Protein AF-A0A7X8HP44-F1 (afdb_monomer_lite)

Radius of gyration: 14.31 Å; chains: 1; bounding box: 30×25×40 Å

Sequence (64 aa):
MFATEAKEHLKILLADPEVPTVMLWGPPGVGKSSIVQQIAAEKDWGFLDLRLLLLNPIDLRGIP

Structure (mmCIF, N/CA/C/O backbone):
data_AF-A0A7X8HP44-F1
#
_entry.id   AF-A0A7X8HP44-F1
#
loop_
_atom_site.group_PDB
_atom_site.id
_atom_site.type_symbol
_atom_site.label_atom_id
_atom_site.label_alt_id
_atom_site.label_comp_id
_atom_site.label_asym_id
_atom_site.label_entity_id
_atom_site.label_seq_id
_atom_site.pdbx_PDB_ins_code
_atom_site.Cartn_x
_atom_site.Cartn_y
_atom_site.Cartn_z
_atom_site.occupancy
_atom_site.B_iso_or_equiv
_atom_site.auth_seq_id
_atom_site.auth_comp_id
_atom_site.auth_asym_id
_atom_site.auth_atom_id
_atom_site.pdbx_PDB_model_num
ATOM 1 N N . MET A 1 1 ? -2.380 13.589 13.385 1.00 51.06 1 MET A N 1
ATOM 2 C CA . MET A 1 1 ? -3.642 14.203 12.923 1.00 51.06 1 MET A CA 1
ATOM 3 C C . MET A 1 1 ? -3.925 13.829 11.468 1.00 51.06 1 MET A C 1
ATOM 5 O O . MET A 1 1 ? -4.844 13.058 11.254 1.00 51.06 1 MET A O 1
ATOM 9 N N . PHE A 1 2 ? -3.075 14.208 10.503 1.00 62.94 2 PHE A N 1
ATOM 10 C CA . PHE A 1 2 ? -3.304 13.942 9.066 1.00 62.94 2 PHE A CA 1
ATOM 11 C C . PHE A 1 2 ? -3.345 12.460 8.635 1.00 62.94 2 PHE A C 1
ATOM 13 O O . PHE A 1 2 ? -4.150 12.088 7.789 1.00 62.94 2 PHE A O 1
ATOM 20 N N . ALA A 1 3 ? -2.502 11.589 9.205 1.00 67.25 3 ALA A N 1
ATOM 21 C CA . ALA A 1 3 ? -2.454 10.174 8.801 1.00 67.25 3 ALA A CA 1
ATOM 22 C C . ALA A 1 3 ? -3.740 9.401 9.153 1.00 67.25 3 ALA A C 1
ATOM 24 O O . ALA A 1 3 ? -4.185 8.547 8.390 1.00 67.25 3 ALA A O 1
ATOM 25 N N . THR A 1 4 ? -4.346 9.725 10.298 1.00 75.94 4 THR A N 1
ATOM 26 C CA . THR A 1 4 ? -5.616 9.137 10.741 1.00 75.94 4 THR A CA 1
ATOM 27 C C . THR A 1 4 ? -6.751 9.550 9.809 1.00 75.94 4 THR A C 1
ATOM 29 O O . THR A 1 4 ? -7.532 8.711 9.381 1.00 75.94 4 THR A O 1
ATOM 32 N N . GLU A 1 5 ? -6.790 10.823 9.423 1.00 86.38 5 GLU A N 1
ATOM 33 C CA . GLU A 1 5 ? -7.804 11.362 8.518 1.00 86.38 5 GLU A CA 1
ATOM 34 C C . GLU A 1 5 ? -7.713 10.752 7.110 1.00 86.38 5 GLU A C 1
ATOM 36 O O . GLU A 1 5 ? -8.728 10.377 6.529 1.00 86.38 5 GLU A O 1
ATOM 41 N N . ALA A 1 6 ? -6.502 10.569 6.574 1.00 87.25 6 ALA A N 1
ATOM 42 C CA . ALA A 1 6 ? -6.304 9.928 5.272 1.00 87.25 6 ALA A CA 1
ATOM 43 C C . ALA A 1 6 ? -6.795 8.469 5.251 1.00 87.25 6 ALA A C 1
ATOM 45 O O . ALA A 1 6 ? -7.391 8.024 4.271 1.00 87.25 6 ALA A O 1
ATOM 46 N N . LYS A 1 7 ? -6.568 7.726 6.342 1.00 91.19 7 LYS A N 1
ATOM 47 C CA . LYS A 1 7 ? -7.024 6.338 6.477 1.00 91.19 7 LYS A CA 1
ATOM 48 C C . LYS A 1 7 ? -8.548 6.237 6.477 1.00 91.19 7 LYS A C 1
ATOM 50 O O . LYS A 1 7 ? -9.090 5.365 5.806 1.00 91.19 7 LYS A O 1
ATOM 55 N N . GLU A 1 8 ? -9.232 7.127 7.189 1.00 92.56 8 GLU A N 1
ATOM 56 C CA . GLU A 1 8 ? -10.698 7.125 7.233 1.00 92.56 8 GLU A CA 1
ATOM 57 C C . GLU A 1 8 ? -11.314 7.506 5.879 1.00 92.56 8 GLU A C 1
ATOM 59 O O . GLU A 1 8 ? -12.226 6.824 5.414 1.00 92.56 8 GLU A O 1
ATOM 64 N N . HIS A 1 9 ? -10.750 8.489 5.168 1.00 92.06 9 HIS A N 1
ATOM 65 C CA . HIS A 1 9 ? -11.181 8.796 3.798 1.00 92.06 9 HIS A CA 1
ATOM 66 C C . HIS A 1 9 ? -10.982 7.616 2.840 1.00 92.06 9 HIS A C 1
ATOM 68 O O . HIS A 1 9 ? -11.868 7.315 2.042 1.00 92.06 9 HIS A O 1
ATOM 74 N N . LEU A 1 10 ? -9.852 6.909 2.943 1.00 93.06 10 LEU A N 1
ATOM 75 C CA . LEU A 1 10 ? -9.617 5.700 2.154 1.00 93.06 10 LEU A CA 1
ATOM 76 C C . LEU A 1 10 ? -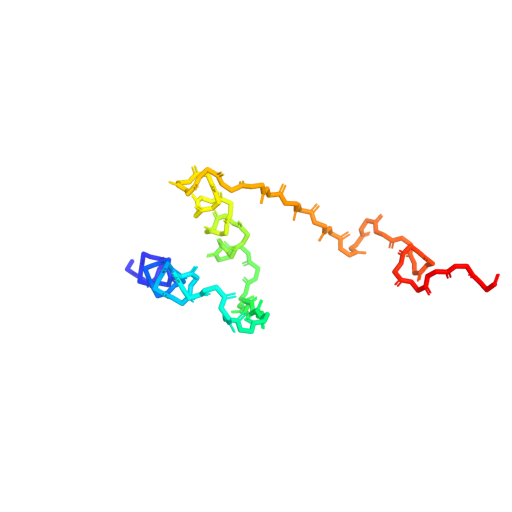10.632 4.603 2.466 1.00 93.06 10 LEU A C 1
ATOM 78 O O . LEU A 1 10 ? -11.100 3.950 1.544 1.00 93.06 10 LEU A O 1
ATOM 82 N N . LYS A 1 11 ? -11.011 4.405 3.733 1.00 93.00 11 LYS A N 1
ATOM 83 C CA . LYS A 1 11 ? -12.035 3.415 4.100 1.00 93.00 11 LYS A CA 1
ATOM 84 C C . LYS A 1 11 ? -13.397 3.727 3.492 1.00 93.00 11 LYS A C 1
ATOM 86 O O . LYS A 1 11 ? -14.084 2.794 3.092 1.00 93.00 11 LYS A O 1
ATOM 91 N N . ILE A 1 12 ? -13.780 5.004 3.444 1.00 93.25 12 ILE A N 1
ATOM 92 C CA . ILE A 1 12 ? -15.035 5.441 2.817 1.00 93.25 12 ILE A CA 1
ATOM 93 C C . ILE A 1 12 ? -14.981 5.166 1.317 1.00 93.25 12 ILE A C 1
ATOM 95 O O . ILE A 1 12 ? -15.889 4.556 0.768 1.00 93.25 12 ILE A O 1
ATOM 99 N N . LEU A 1 13 ? -13.893 5.576 0.671 1.00 93.31 13 LEU A N 1
ATOM 100 C CA . LEU A 1 13 ? -13.722 5.432 -0.768 1.00 93.31 13 LEU A CA 1
ATOM 101 C C . LEU A 1 13 ? -13.663 3.955 -1.195 1.00 93.31 13 LEU A C 1
ATOM 103 O O . LEU A 1 13 ? -14.290 3.573 -2.171 1.00 93.31 13 LEU A O 1
ATOM 107 N N . LEU A 1 14 ? -12.982 3.110 -0.420 1.00 92.38 14 LEU A N 1
ATOM 108 C CA . LEU A 1 14 ? -12.883 1.667 -0.656 1.00 92.38 14 LEU A CA 1
ATOM 109 C C . LEU A 1 14 ? -14.139 0.881 -0.235 1.00 92.38 14 LEU A C 1
ATOM 111 O O . LEU A 1 14 ? -14.184 -0.331 -0.429 1.00 92.38 14 LEU A O 1
ATOM 115 N N . ALA A 1 15 ? -15.143 1.521 0.374 1.00 91.25 15 ALA A N 1
ATOM 116 C CA . ALA A 1 15 ? -16.416 0.863 0.671 1.00 91.25 15 ALA A CA 1
ATOM 117 C C . ALA A 1 15 ? -17.287 0.682 -0.584 1.00 91.25 15 ALA A C 1
ATOM 119 O O . ALA A 1 15 ? -18.189 -0.155 -0.573 1.00 91.25 15 ALA A O 1
ATOM 120 N N . ASP A 1 16 ? -17.017 1.450 -1.642 1.00 93.12 16 ASP A N 1
ATOM 121 C CA . ASP A 1 16 ? -17.672 1.323 -2.940 1.00 93.12 16 ASP A CA 1
ATOM 122 C C . ASP A 1 16 ? -16.925 0.295 -3.816 1.00 93.12 16 ASP A C 1
ATOM 124 O O . ASP A 1 16 ? -15.751 0.506 -4.133 1.00 93.12 16 ASP A O 1
ATOM 128 N N . PRO A 1 17 ? -17.558 -0.824 -4.216 1.00 86.56 17 PRO A N 1
ATOM 129 C CA . PRO A 1 17 ? -16.927 -1.816 -5.083 1.00 86.56 17 PRO A CA 1
ATOM 130 C C . PRO A 1 17 ? -16.666 -1.311 -6.511 1.00 86.56 17 PRO A C 1
ATOM 132 O O . PRO A 1 17 ? -15.850 -1.910 -7.208 1.00 86.56 17 PRO A O 1
ATOM 135 N N . GLU A 1 18 ? -17.323 -0.232 -6.9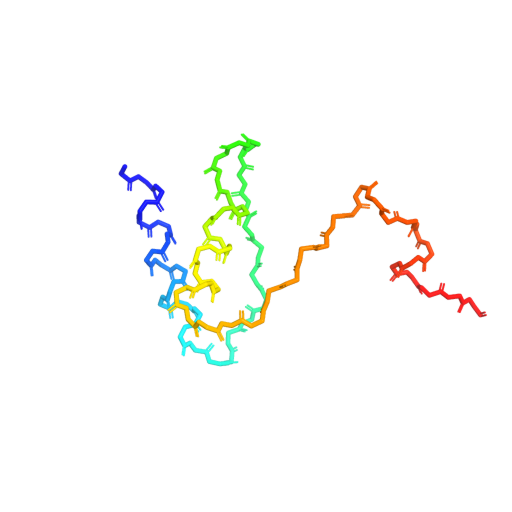54 1.00 93.88 18 GLU A N 1
ATOM 136 C CA . GLU A 1 18 ? -17.101 0.377 -8.275 1.00 93.88 18 GLU A CA 1
ATOM 137 C C . GLU A 1 18 ? -16.062 1.505 -8.246 1.00 93.88 18 GLU A C 1
ATOM 139 O O . GLU A 1 18 ? -15.855 2.209 -9.239 1.00 93.88 18 GLU A O 1
ATOM 144 N N . VAL A 1 19 ? -15.374 1.679 -7.115 1.00 91.81 19 VAL A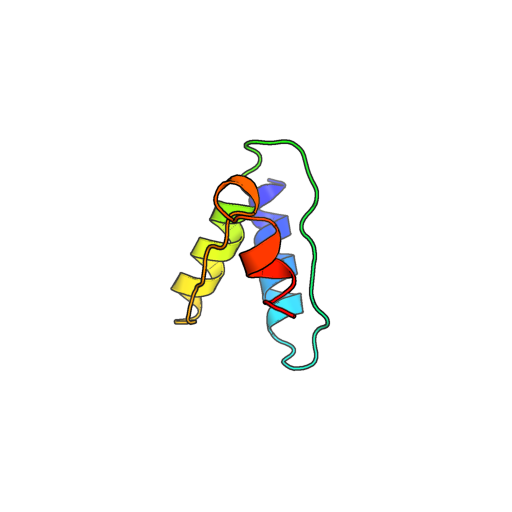 N 1
ATOM 145 C CA . VAL A 1 19 ? -14.357 2.712 -6.978 1.00 91.81 19 VAL A CA 1
ATOM 146 C C . VAL A 1 19 ? -13.238 2.534 -8.017 1.00 91.81 19 VAL A C 1
ATOM 148 O O . VAL A 1 19 ? -12.699 1.434 -8.183 1.00 91.81 19 VAL A O 1
ATOM 151 N N . PRO A 1 20 ? -12.837 3.603 -8.729 1.00 91.19 20 PRO A N 1
ATOM 152 C CA . PRO A 1 20 ? -11.722 3.519 -9.658 1.00 91.19 20 PRO A CA 1
ATOM 153 C C . PRO A 1 20 ? -10.401 3.293 -8.918 1.00 91.19 20 PRO A C 1
ATOM 155 O O . PRO A 1 20 ? 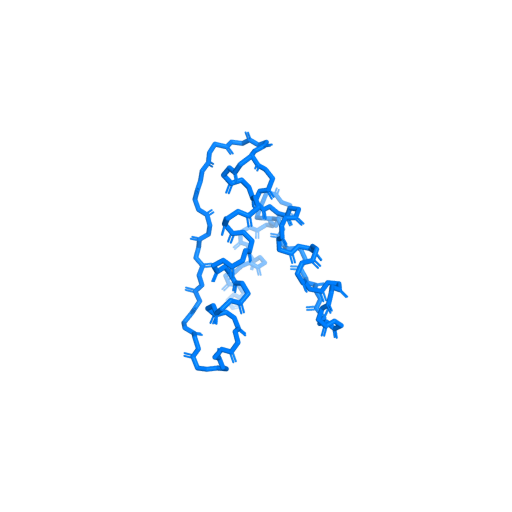-10.248 3.620 -7.740 1.00 91.19 20 PRO A O 1
ATOM 158 N N . THR A 1 21 ? -9.397 2.799 -9.643 1.00 91.06 21 THR A N 1
ATOM 159 C CA . THR A 1 21 ? -8.035 2.645 -9.120 1.00 91.06 21 THR A CA 1
ATOM 160 C C . THR A 1 21 ? -7.494 3.969 -8.580 1.00 91.06 21 THR A C 1
ATOM 162 O O . THR A 1 21 ? -7.491 4.988 -9.272 1.00 91.06 21 THR A O 1
ATOM 165 N N . VAL A 1 22 ? -6.971 3.938 -7.353 1.00 91.75 22 VAL A N 1
ATOM 166 C CA . VAL A 1 22 ? -6.448 5.119 -6.655 1.00 91.75 22 VAL A CA 1
ATOM 167 C C . VAL A 1 22 ? -4.928 5.095 -6.609 1.00 91.75 22 VAL A C 1
ATOM 169 O O . VAL A 1 22 ? -4.319 4.085 -6.260 1.00 91.75 22 VAL A O 1
ATOM 172 N N . MET A 1 23 ? -4.315 6.250 -6.865 1.00 92.69 23 MET A N 1
ATOM 173 C CA . MET A 1 23 ? -2.897 6.481 -6.606 1.00 92.69 23 MET A CA 1
ATOM 174 C C . MET A 1 23 ? -2.716 7.341 -5.351 1.00 92.69 23 MET A C 1
ATOM 176 O O . MET A 1 23 ? -3.211 8.465 -5.283 1.00 92.69 23 MET A O 1
ATOM 180 N N . LEU A 1 24 ? -1.956 6.845 -4.371 1.00 92.00 24 LEU A N 1
ATOM 181 C CA . LEU A 1 24 ? -1.554 7.625 -3.197 1.00 92.00 24 LEU A CA 1
ATOM 182 C C . LEU A 1 24 ? -0.238 8.362 -3.464 1.00 92.00 24 LEU A C 1
ATOM 184 O O . LEU A 1 24 ? 0.818 7.740 -3.592 1.00 92.00 24 LEU A O 1
ATOM 188 N N . TRP A 1 25 ? -0.281 9.695 -3.483 1.00 92.50 25 TRP A N 1
ATOM 189 C CA . TRP A 1 25 ? 0.891 10.546 -3.705 1.00 92.50 25 TRP A CA 1
ATOM 190 C C . TRP A 1 25 ? 1.354 11.235 -2.419 1.00 92.50 25 TRP A C 1
ATOM 192 O O . TRP A 1 25 ? 0.552 11.680 -1.605 1.00 92.50 25 TRP A O 1
ATOM 202 N N . GLY A 1 26 ? 2.669 11.351 -2.231 1.00 91.12 26 GLY A N 1
ATOM 203 C CA . GLY A 1 26 ? 3.247 12.099 -1.114 1.00 91.12 26 GLY A CA 1
ATOM 204 C C . GLY A 1 26 ? 4.724 11.781 -0.888 1.00 91.12 26 GLY A C 1
ATOM 205 O O . GLY A 1 26 ? 5.240 10.831 -1.488 1.00 91.12 26 GLY A O 1
ATOM 206 N N . PRO A 1 27 ? 5.405 12.512 0.008 1.00 94.81 27 PRO A N 1
ATOM 207 C CA . PRO A 1 27 ? 6.828 12.322 0.283 1.00 94.81 27 PRO A CA 1
ATOM 208 C C . PRO A 1 27 ? 7.152 10.896 0.775 1.00 94.81 27 PRO A C 1
ATOM 210 O O . PRO A 1 27 ? 6.275 10.198 1.308 1.00 94.81 27 PRO A O 1
ATOM 213 N N . PRO A 1 28 ? 8.392 10.413 0.580 1.00 93.31 28 PRO A N 1
ATOM 214 C CA . PRO A 1 28 ? 8.823 9.121 1.110 1.00 93.31 28 PRO A CA 1
ATOM 215 C C . PRO A 1 28 ? 8.699 9.095 2.642 1.00 93.31 28 PRO A C 1
ATOM 217 O O . PRO A 1 28 ? 8.844 10.116 3.304 1.00 93.31 28 PRO A O 1
ATOM 220 N N . GLY A 1 29 ? 8.384 7.929 3.210 1.00 90.94 29 GLY A N 1
ATOM 221 C CA . GLY A 1 29 ? 8.275 7.76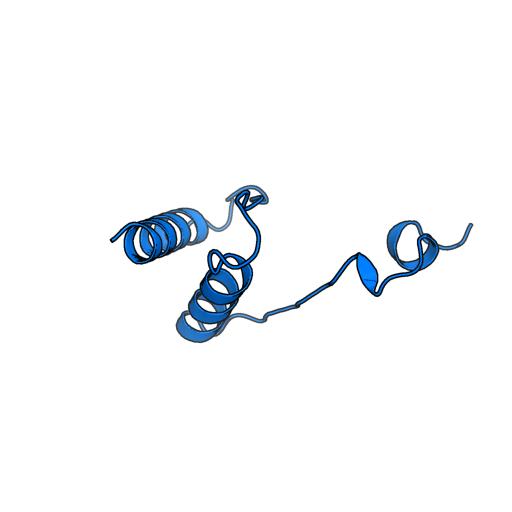0 4.667 1.00 90.94 29 GLY A CA 1
ATOM 222 C C . GLY A 1 29 ? 6.976 8.256 5.323 1.00 90.94 29 GLY A C 1
ATOM 223 O O . GLY A 1 29 ? 6.768 7.977 6.495 1.00 90.94 29 GLY A O 1
ATOM 224 N N . VAL A 1 30 ? 6.047 8.896 4.596 1.00 90.94 30 VAL A N 1
ATOM 225 C CA . VAL A 1 30 ? 4.768 9.397 5.168 1.00 90.94 30 VAL A CA 1
ATOM 226 C C . VAL A 1 30 ? 3.750 8.297 5.540 1.00 90.94 30 VAL A C 1
ATOM 228 O O . VAL A 1 30 ? 2.662 8.589 6.021 1.00 90.94 30 VAL A O 1
ATOM 231 N N . GLY A 1 31 ? 4.076 7.021 5.308 1.00 91.81 31 GLY A N 1
ATOM 232 C CA . GLY A 1 31 ? 3.224 5.891 5.705 1.00 91.81 31 GLY A CA 1
ATOM 233 C C . GLY A 1 31 ? 2.163 5.455 4.686 1.00 91.81 31 GLY A C 1
ATOM 234 O O . GLY A 1 31 ? 1.256 4.716 5.053 1.00 91.81 31 GLY A O 1
ATOM 235 N N . LYS A 1 32 ? 2.279 5.851 3.407 1.00 93.25 32 LYS A N 1
ATOM 236 C CA . LYS A 1 32 ? 1.333 5.467 2.330 1.00 93.25 32 LYS A CA 1
ATOM 237 C C . LYS A 1 32 ? 1.102 3.952 2.263 1.00 93.25 32 LYS A C 1
ATOM 239 O O . LYS A 1 32 ? -0.025 3.498 2.404 1.00 93.25 32 LYS A O 1
ATOM 244 N N . SER A 1 33 ? 2.177 3.175 2.109 1.00 93.75 33 SER A N 1
ATOM 245 C CA . SER A 1 33 ? 2.103 1.708 2.028 1.00 93.75 33 SER A CA 1
ATOM 246 C C . SER A 1 33 ? 1.569 1.087 3.320 1.00 93.75 33 SER A C 1
ATOM 248 O O . SER A 1 33 ? 0.769 0.159 3.272 1.00 93.75 33 SER A O 1
ATOM 250 N N . SER A 1 34 ? 1.963 1.632 4.475 1.00 94.25 34 SER A N 1
ATOM 251 C CA . SER A 1 34 ? 1.517 1.155 5.787 1.00 94.25 34 SER A CA 1
ATOM 252 C C . SER A 1 34 ? 0.012 1.332 5.990 1.00 94.25 34 SER A C 1
ATOM 254 O O . SER A 1 34 ? -0.630 0.437 6.527 1.00 94.25 34 SER A O 1
ATOM 256 N N . ILE A 1 35 ? -0.571 2.447 5.536 1.00 94.50 35 ILE A N 1
ATOM 257 C CA . ILE A 1 35 ? -2.021 2.674 5.626 1.00 94.50 35 ILE A CA 1
ATOM 258 C C . ILE A 1 35 ? -2.787 1.643 4.789 1.00 94.50 35 ILE A C 1
ATOM 260 O O . ILE A 1 35 ? -3.752 1.071 5.290 1.00 94.50 35 ILE A O 1
ATOM 264 N N . VAL A 1 36 ? -2.345 1.355 3.560 1.00 94.12 36 VAL A N 1
ATOM 265 C CA . VAL A 1 36 ? -3.006 0.354 2.700 1.00 94.12 36 VAL A CA 1
ATOM 266 C C . VAL A 1 36 ? -2.924 -1.046 3.320 1.00 94.12 36 VAL A C 1
ATOM 268 O O . VAL A 1 36 ? -3.937 -1.735 3.390 1.00 94.12 36 VAL A O 1
ATOM 271 N N . GLN A 1 37 ? -1.756 -1.437 3.847 1.00 95.81 37 GLN A N 1
ATOM 272 C CA . GLN A 1 37 ? -1.578 -2.715 4.553 1.00 95.81 37 GLN A CA 1
ATOM 273 C C . GLN A 1 37 ? -2.505 -2.848 5.765 1.00 95.81 37 GLN A C 1
ATOM 275 O O . GLN A 1 37 ? -3.131 -3.887 5.953 1.00 95.81 37 GLN A O 1
ATOM 280 N N . GLN A 1 38 ? -2.620 -1.791 6.574 1.00 95.31 38 GLN A N 1
ATOM 281 C CA . GLN A 1 38 ? -3.513 -1.788 7.732 1.00 95.31 38 GLN A CA 1
ATOM 282 C C . GLN A 1 38 ? -4.981 -1.923 7.327 1.00 95.31 38 GLN A C 1
ATOM 284 O O . GLN A 1 38 ? -5.705 -2.680 7.960 1.00 95.31 38 GLN A O 1
ATOM 289 N N . ILE A 1 39 ? -5.424 -1.204 6.290 1.00 94.62 39 ILE A N 1
ATOM 290 C CA . ILE A 1 39 ? -6.810 -1.292 5.811 1.00 94.62 39 ILE A CA 1
ATOM 291 C C . ILE A 1 39 ? -7.105 -2.704 5.300 1.00 94.62 39 ILE A C 1
ATOM 293 O O . ILE A 1 39 ? -8.136 -3.263 5.660 1.00 94.62 39 ILE A O 1
ATOM 297 N N . ALA A 1 40 ? -6.200 -3.296 4.515 1.00 95.56 40 ALA A N 1
ATOM 298 C CA . ALA A 1 40 ? -6.378 -4.655 4.013 1.00 95.56 40 ALA A CA 1
ATOM 299 C C . ALA A 1 40 ? -6.482 -5.678 5.157 1.00 95.56 40 ALA A C 1
ATOM 301 O O . ALA A 1 40 ? -7.397 -6.495 5.157 1.00 95.56 40 ALA A O 1
ATOM 302 N N . ALA A 1 41 ? -5.618 -5.575 6.174 1.00 96.44 41 ALA A N 1
ATOM 303 C CA . ALA A 1 41 ? -5.683 -6.427 7.361 1.00 96.44 41 ALA A CA 1
ATOM 304 C C . ALA A 1 41 ? -6.981 -6.227 8.168 1.00 96.44 41 ALA A C 1
ATOM 306 O O . ALA A 1 41 ? -7.591 -7.198 8.601 1.00 96.44 41 ALA A O 1
ATOM 307 N N . GLU A 1 42 ? -7.437 -4.982 8.348 1.00 95.75 42 GLU A N 1
ATOM 308 C CA . GLU A 1 42 ? -8.694 -4.663 9.048 1.00 95.75 42 GLU A CA 1
ATOM 309 C C . GLU A 1 42 ? -9.940 -5.184 8.318 1.00 95.75 42 GLU A C 1
ATOM 311 O O . GLU A 1 42 ? -10.968 -5.422 8.951 1.00 95.75 42 GLU A O 1
ATOM 316 N N . LYS A 1 43 ? -9.871 -5.317 6.991 1.00 93.69 43 LYS A N 1
ATOM 317 C CA . LYS A 1 43 ? -10.981 -5.748 6.133 1.00 93.69 43 LYS A CA 1
ATOM 318 C C . LYS A 1 43 ? -10.923 -7.230 5.752 1.00 93.69 43 LYS A C 1
ATOM 320 O O . LYS A 1 43 ? -11.812 -7.678 5.035 1.00 93.69 43 LYS A O 1
ATOM 325 N N . ASP A 1 44 ? -9.910 -7.958 6.222 1.00 95.94 44 ASP A N 1
ATOM 326 C CA . ASP A 1 44 ? -9.614 -9.338 5.815 1.00 95.94 44 ASP A CA 1
ATOM 327 C C . ASP A 1 44 ? -9.502 -9.490 4.284 1.00 95.94 44 ASP A C 1
ATOM 329 O O . ASP A 1 44 ? -10.037 -10.402 3.657 1.00 95.94 44 ASP A O 1
ATOM 333 N N . TRP A 1 45 ? -8.843 -8.520 3.648 1.00 95.38 45 TRP A N 1
ATOM 334 C CA . TRP A 1 45 ? -8.622 -8.509 2.207 1.00 95.38 45 TRP A CA 1
ATOM 335 C C . TRP A 1 45 ? -7.281 -9.130 1.844 1.00 95.38 45 TRP A C 1
ATOM 337 O O . TRP A 1 45 ? -6.270 -8.932 2.522 1.00 95.38 45 TRP A O 1
ATOM 347 N N . GLY A 1 46 ? -7.250 -9.805 0.693 1.00 95.75 46 GLY A N 1
ATOM 348 C CA . GLY A 1 46 ? -5.994 -10.171 0.052 1.00 95.75 46 GLY A CA 1
ATOM 349 C C . GLY A 1 46 ? -5.160 -8.922 -0.242 1.00 95.75 46 GLY A C 1
ATOM 350 O O . GLY A 1 46 ? -5.668 -7.936 -0.775 1.00 95.75 46 GLY A O 1
ATOM 351 N N . PHE A 1 47 ? -3.873 -8.962 0.100 1.00 95.88 47 PHE A N 1
ATOM 352 C CA . PHE A 1 47 ? -2.951 -7.846 -0.090 1.00 95.88 47 PHE A CA 1
ATOM 353 C C . PHE A 1 47 ? -1.733 -8.281 -0.907 1.00 95.88 47 PHE A C 1
ATOM 355 O O . PHE A 1 47 ? -1.061 -9.253 -0.565 1.00 95.88 47 PHE A O 1
ATOM 362 N N . LEU A 1 48 ? -1.433 -7.530 -1.969 1.00 94.88 48 LEU A N 1
ATOM 363 C CA . LEU A 1 48 ? -0.289 -7.757 -2.847 1.00 94.88 48 LEU A CA 1
ATOM 364 C C . LEU A 1 48 ? 0.599 -6.500 -2.881 1.00 94.88 48 LEU A C 1
ATOM 366 O O . LEU A 1 48 ? 0.179 -5.456 -3.376 1.00 94.88 48 LEU A O 1
ATOM 370 N N . ASP A 1 49 ? 1.833 -6.606 -2.375 1.00 94.12 49 ASP A N 1
ATOM 371 C CA . ASP A 1 49 ? 2.861 -5.556 -2.479 1.00 94.12 49 ASP A CA 1
ATOM 372 C C . ASP A 1 49 ? 3.746 -5.816 -3.705 1.00 94.12 49 ASP A C 1
ATOM 374 O O . ASP A 1 49 ? 4.616 -6.688 -3.681 1.00 94.12 49 ASP A O 1
ATOM 378 N N . LEU A 1 50 ? 3.525 -5.054 -4.780 1.00 92.81 50 LEU A N 1
ATOM 379 C CA . LEU A 1 50 ? 4.384 -5.050 -5.964 1.00 92.81 50 LEU A CA 1
ATOM 380 C C . LEU A 1 50 ? 5.261 -3.801 -5.975 1.00 92.81 50 LEU A C 1
ATOM 382 O O . LEU A 1 50 ? 4.782 -2.671 -6.088 1.00 92.81 50 LEU A O 1
ATOM 386 N N . ARG A 1 51 ? 6.578 -4.011 -5.923 1.00 92.19 51 ARG A N 1
ATOM 387 C CA . ARG A 1 51 ? 7.568 -2.932 -5.969 1.00 92.19 51 ARG A CA 1
ATOM 388 C C . ARG A 1 51 ? 8.191 -2.866 -7.349 1.00 92.19 51 ARG A C 1
ATOM 390 O O . ARG A 1 51 ? 9.000 -3.718 -7.692 1.00 92.19 51 ARG A O 1
ATOM 397 N N . LEU A 1 52 ? 7.882 -1.807 -8.098 1.00 91.31 52 LEU A N 1
ATOM 398 C CA . LEU A 1 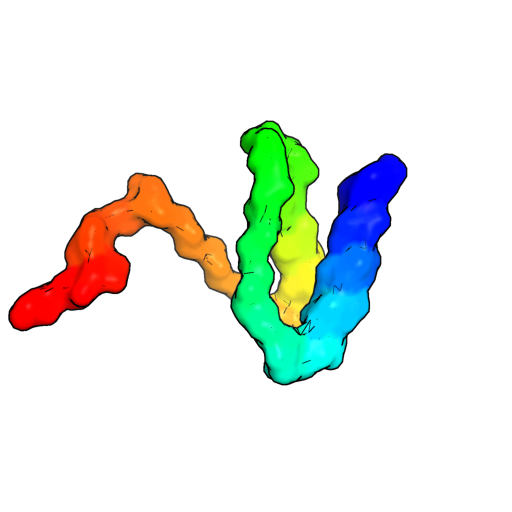52 ? 8.403 -1.603 -9.457 1.00 91.31 52 LEU A CA 1
ATOM 399 C C . LEU A 1 52 ? 9.937 -1.649 -9.530 1.00 91.31 52 LEU A C 1
ATOM 401 O O . LEU A 1 52 ? 10.480 -2.114 -10.520 1.00 91.31 52 LEU A O 1
ATOM 405 N N . LEU A 1 53 ? 10.635 -1.224 -8.469 1.00 91.12 53 LEU A N 1
ATOM 406 C CA . LEU A 1 53 ? 12.102 -1.284 -8.388 1.00 91.12 53 LEU A CA 1
ATOM 407 C C . LEU A 1 53 ? 12.671 -2.712 -8.376 1.00 91.12 53 LEU A C 1
ATOM 409 O O . LEU A 1 53 ? 13.856 -2.883 -8.638 1.00 91.12 53 LEU A O 1
ATOM 413 N N . LEU A 1 54 ? 11.861 -3.712 -8.023 1.00 93.12 54 LEU A N 1
ATOM 414 C CA . LEU A 1 54 ? 12.258 -5.121 -7.994 1.00 93.12 54 LEU A CA 1
ATOM 415 C C . LEU A 1 54 ? 11.850 -5.870 -9.270 1.00 93.12 54 LEU A C 1
ATOM 417 O O . LEU A 1 54 ? 12.186 -7.042 -9.406 1.00 93.12 54 LEU A O 1
ATOM 421 N N . LEU A 1 55 ? 11.113 -5.218 -10.175 1.00 92.62 55 LEU A N 1
ATOM 422 C CA . LEU A 1 55 ? 10.598 -5.825 -11.397 1.00 92.62 55 LEU A CA 1
ATOM 423 C C . LEU A 1 55 ? 11.481 -5.451 -12.585 1.00 92.62 55 LEU A C 1
ATOM 425 O O . LEU A 1 55 ? 11.847 -4.288 -12.773 1.00 92.62 55 LEU A O 1
ATOM 429 N N . ASN A 1 56 ? 11.780 -6.434 -13.429 1.00 92.38 56 ASN A N 1
ATOM 430 C CA . ASN A 1 56 ? 12.354 -6.160 -14.732 1.00 92.38 56 ASN A CA 1
ATOM 431 C C . ASN A 1 56 ? 11.291 -5.503 -15.626 1.00 92.38 56 ASN A C 1
ATOM 433 O O . ASN A 1 56 ? 10.103 -5.821 -15.537 1.00 92.38 56 ASN A O 1
ATOM 437 N N . PRO A 1 57 ? 11.689 -4.652 -16.586 1.00 88.94 57 PRO A N 1
ATOM 438 C CA . PRO A 1 57 ? 10.746 -4.036 -17.518 1.00 88.94 57 PRO A CA 1
ATOM 439 C C . PRO A 1 57 ? 9.924 -5.029 -18.353 1.00 88.94 57 PRO A C 1
ATOM 441 O O . PRO A 1 57 ? 8.914 -4.634 -18.934 1.00 88.94 57 PRO A O 1
ATOM 444 N N . ILE A 1 58 ? 10.378 -6.279 -18.488 1.00 92.19 58 ILE A N 1
ATOM 445 C CA . ILE A 1 58 ? 9.645 -7.340 -19.191 1.00 92.19 58 ILE A CA 1
ATOM 446 C C . ILE A 1 58 ? 8.529 -7.937 -18.328 1.00 92.19 58 ILE A C 1
ATOM 448 O O . ILE A 1 58 ? 7.482 -8.279 -18.864 1.00 92.19 58 ILE A O 1
ATOM 452 N N . ASP A 1 59 ? 8.693 -7.947 -17.001 1.00 90.75 59 ASP A N 1
ATOM 453 C CA . ASP A 1 59 ? 7.690 -8.462 -16.061 1.00 90.75 59 ASP A CA 1
ATOM 454 C C . ASP A 1 59 ? 6.401 -7.623 -16.107 1.00 90.75 59 ASP A C 1
ATOM 456 O O . ASP A 1 59 ? 5.311 -8.125 -15.857 1.00 90.75 59 ASP A O 1
ATOM 460 N N . LEU A 1 60 ? 6.523 -6.340 -16.469 1.00 86.81 60 LEU A N 1
ATOM 461 C CA . LEU A 1 60 ? 5.401 -5.408 -16.619 1.00 86.81 60 LEU A CA 1
ATOM 462 C C . LEU A 1 60 ? 4.799 -5.392 -18.029 1.00 86.81 60 LEU A C 1
ATOM 464 O O . LEU A 1 60 ? 3.616 -5.107 -18.185 1.00 86.81 60 LEU A O 1
ATOM 468 N N . ARG A 1 61 ? 5.621 -5.620 -19.062 1.00 87.69 61 ARG A N 1
ATOM 469 C CA . ARG A 1 61 ? 5.224 -5.463 -20.475 1.00 87.69 61 ARG A CA 1
ATOM 470 C C . ARG A 1 61 ? 4.820 -6.771 -21.152 1.00 87.69 61 ARG A C 1
ATOM 472 O O . ARG A 1 61 ? 4.167 -6.716 -22.188 1.00 87.69 61 ARG A O 1
ATOM 479 N N . GLY A 1 62 ? 5.196 -7.913 -20.582 1.00 83.62 62 GLY A N 1
ATOM 480 C CA . GLY A 1 62 ? 5.075 -9.215 -21.227 1.00 83.62 62 GLY A CA 1
ATOM 481 C C . GLY A 1 62 ? 6.220 -9.500 -22.205 1.00 83.62 62 GLY A C 1
ATOM 482 O O . GLY A 1 62 ? 7.025 -8.625 -22.538 1.00 83.62 62 GLY A O 1
ATOM 483 N N . ILE A 1 63 ? 6.298 -10.758 -22.638 1.00 80.25 63 ILE A N 1
ATOM 484 C CA . ILE A 1 63 ? 7.226 -11.227 -23.675 1.00 80.25 63 ILE A CA 1
ATOM 485 C C . ILE A 1 63 ? 6.500 -11.104 -25.030 1.00 80.25 63 ILE A C 1
ATOM 487 O O . ILE A 1 63 ? 5.311 -11.431 -25.068 1.00 80.25 63 ILE A O 1
ATOM 491 N N . PRO A 1 64 ? 7.153 -10.610 -26.100 1.00 76.44 64 PRO A N 1
ATOM 492 C CA . PRO A 1 64 ? 6.579 -10.635 -27.447 1.00 76.44 64 PRO A CA 1
ATOM 493 C C . PRO A 1 64 ? 6.262 -12.053 -27.938 1.00 76.44 64 PRO A C 1
ATOM 495 O O . PRO A 1 64 ? 6.974 -13.001 -27.530 1.00 76.44 64 PRO A O 1
#

pLDDT: mean 90.21, std 7.88, range [51.06, 96.44]

Foldseek 3Di:
DVVVVVLVVVLVQVVDPPRDDDDDDDDPPPCPVVSVVVSCVVVVHDDDDDDPVVDDPCNVVPDD

Secondary structure (DSSP, 8-state):
-HHHHHHHHHHHHTTSTTPPP------TTSSHHHHHHHHHHHTT-------GGGS-HHHHH---